Protein AF-A0A6V7LZ22-F1 (afdb_monomer)

Nearest PDB structures (foldseek):
  2e6o-assembly1_A  TM=7.171E-01  e=3.137E-02  Homo sapiens
  2gzk-assembly1_A  TM=8.064E-01  e=1.209E-01  unclassified
  2yrq-assembly1_A  TM=7.032E-01  e=3.325E-01  Homo sapiens
  4xz1-assembly1_A  TM=3.897E-01  e=7.918E+00  Homo sapiens

Secondary structure (DSSP, 8-state):
-----------PPPPHHHHHHHHHHHHHHHH-TTS-HHHHHHHHHHH--

Solvent-accessible surface area (backbone atoms only — not comparable to full-atom values): 3237 Å² total; per-residue (Å²): 131,98,74,82,83,79,65,88,71,76,78,73,81,71,51,75,66,52,56,52,43,52,57,56,42,52,58,47,39,73,77,36,72,87,56,52,72,67,60,46,50,56,52,49,56,70,71,60,125

Sequence (49 aa):
GMGDKKAAHVKRPMNAFMVWAQAARKKLAEQYPQLHNAELSKTLGKLWR

Organism: NCBI:txid1563983

Foldseek 3Di:
DDDDPPDVPPDDDDDPLRVVLVVQLVVVCVVCVVDDSVVSSVVSVVVPD

Radius of gyration: 14.64 Å; Cα contacts (8 Å, |Δi|>4): 17; chains: 1; bounding box: 24×29×34 Å

InterPro domains:
  IPR009071 High mobility group box domain [PF00505] (10-49)
  IPR009071 High mobility group box domain [PS50118] (10-49)
  IPR036910 High mobility group box domain superfamily [G3DSA:1.10.30.10] (7-49)
  IPR036910 High mobility group box domain superfamily [SSF47095] (5-49)
  IPR050917 SOX Transcription Factors [PTHR45803] (4-49)

Mean predicted aligned error: 8.08 Å

pLDDT: mean 84.04, std 14.56, range [39.19, 94.75]

Structure (mmCIF, N/CA/C/O backbone):
data_AF-A0A6V7LZ22-F1
#
_entry.id   AF-A0A6V7LZ22-F1
#
loop_
_atom_site.group_PDB
_atom_site.id
_atom_site.type_symbol
_atom_site.label_atom_id
_atom_site.label_alt_id
_atom_site.label_comp_id
_atom_site.label_asym_id
_atom_site.label_entity_id
_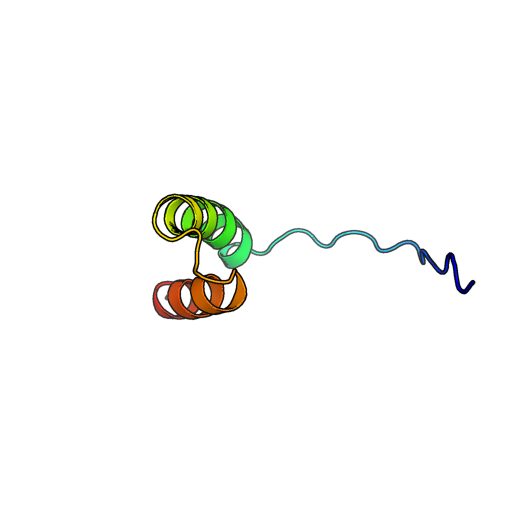atom_site.label_seq_id
_atom_site.pdbx_PDB_ins_code
_atom_site.Cartn_x
_atom_site.Cartn_y
_atom_site.Cartn_z
_atom_site.occupancy
_atom_site.B_iso_or_equiv
_atom_site.auth_seq_id
_atom_site.auth_comp_id
_atom_site.auth_asym_id
_atom_site.auth_atom_id
_atom_site.pdbx_PDB_model_num
ATOM 1 N N . GLY A 1 1 ? -11.051 21.382 -23.738 1.00 39.19 1 GLY A N 1
ATOM 2 C CA . GLY A 1 1 ? -10.925 20.210 -22.852 1.00 39.19 1 GLY A CA 1
ATOM 3 C C . GLY A 1 1 ? -9.733 19.406 -2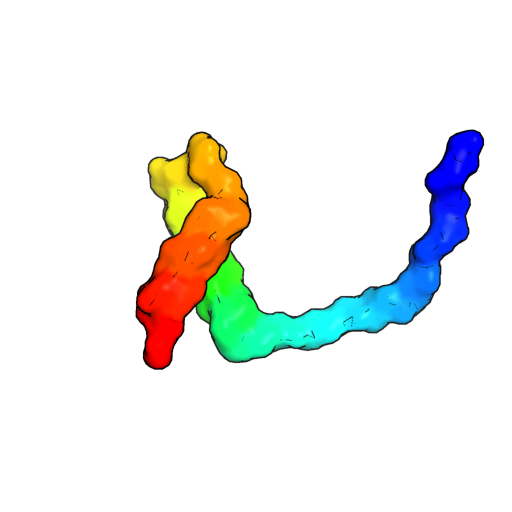3.305 1.00 39.19 1 GLY A C 1
ATOM 4 O O . GLY A 1 1 ? -9.717 18.985 -24.450 1.00 39.19 1 GLY A O 1
ATOM 5 N N . MET A 1 2 ? -8.703 19.294 -22.469 1.00 46.78 2 MET A N 1
ATOM 6 C CA . MET A 1 2 ? -7.450 18.620 -22.822 1.00 46.78 2 MET A CA 1
ATOM 7 C C . MET A 1 2 ? -7.605 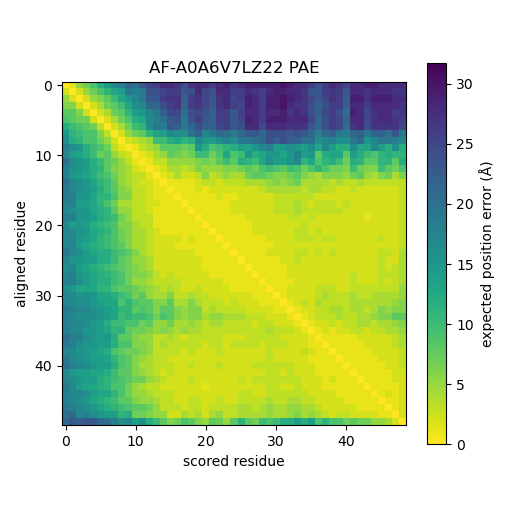17.113 -22.582 1.00 46.78 2 MET A C 1
ATOM 9 O O . MET A 1 2 ? -7.251 16.606 -21.520 1.00 46.78 2 MET A O 1
ATOM 13 N N . GLY A 1 3 ? -8.215 16.431 -23.547 1.00 57.72 3 GLY A N 1
ATOM 14 C CA . GLY A 1 3 ? -8.268 14.977 -23.620 1.00 57.72 3 GLY A CA 1
ATOM 15 C C . GLY A 1 3 ? -7.104 14.433 -24.446 1.00 57.72 3 G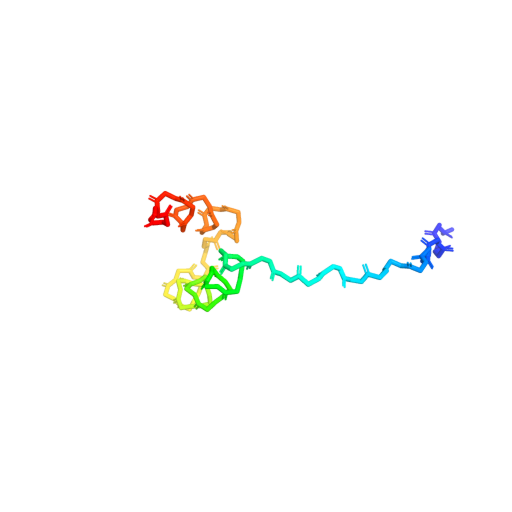LY A C 1
ATOM 16 O O . GLY A 1 3 ? -6.730 15.002 -25.466 1.00 57.72 3 GLY A O 1
ATOM 17 N N . ASP A 1 4 ? -6.565 13.309 -23.980 1.00 58.09 4 ASP A N 1
ATOM 18 C CA . ASP A 1 4 ? -5.968 12.271 -24.821 1.00 58.09 4 ASP A CA 1
ATOM 19 C C . ASP A 1 4 ? -4.562 12.511 -25.386 1.00 58.09 4 ASP A C 1
ATOM 21 O O . ASP A 1 4 ? -4.315 12.558 -26.587 1.00 58.09 4 ASP A O 1
ATOM 25 N N . LYS A 1 5 ? -3.577 12.456 -24.485 1.00 56.94 5 LYS A N 1
ATOM 26 C CA . LYS A 1 5 ? -2.266 11.865 -24.800 1.00 56.94 5 LYS A CA 1
ATOM 27 C C . LYS A 1 5 ? -2.100 10.558 -24.028 1.00 56.94 5 LYS A C 1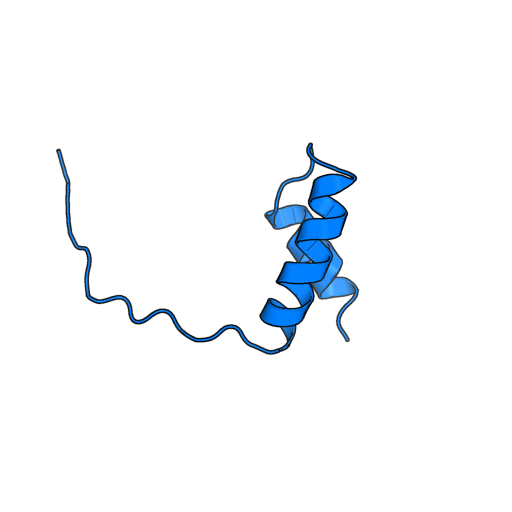
ATOM 29 O O . LYS A 1 5 ? -1.249 10.443 -23.150 1.00 56.94 5 LYS A O 1
ATOM 34 N N . LYS A 1 6 ? -2.922 9.550 -24.351 1.00 58.97 6 LYS A N 1
ATOM 35 C CA . LYS A 1 6 ? -2.639 8.150 -23.992 1.00 58.97 6 LYS A CA 1
ATOM 36 C C . LYS A 1 6 ? -1.494 7.644 -24.871 1.00 58.97 6 LYS A C 1
ATOM 38 O O . LYS A 1 6 ? -1.689 6.822 -25.759 1.00 58.97 6 LYS A O 1
ATOM 43 N N . ALA A 1 7 ? -0.293 8.168 -24.633 1.00 57.62 7 ALA A N 1
ATOM 44 C CA . ALA A 1 7 ? 0.925 7.508 -25.075 1.00 57.62 7 ALA A CA 1
ATOM 45 C C . ALA A 1 7 ? 0.856 6.058 -24.583 1.00 57.62 7 ALA A C 1
ATOM 47 O O . ALA A 1 7 ? 0.439 5.827 -23.446 1.00 57.62 7 ALA A O 1
ATOM 48 N N . ALA A 1 8 ? 1.184 5.108 -25.457 1.00 62.53 8 ALA A N 1
ATOM 49 C CA . ALA A 1 8 ? 1.128 3.668 -25.235 1.00 62.53 8 ALA A CA 1
ATOM 50 C C . ALA A 1 8 ? 1.948 3.259 -23.998 1.00 62.53 8 ALA A C 1
ATOM 52 O O . ALA A 1 8 ? 3.097 2.830 -24.086 1.00 62.53 8 ALA A O 1
ATOM 53 N N . HIS A 1 9 ? 1.370 3.443 -22.814 1.00 67.62 9 HIS A N 1
ATOM 54 C CA . HIS A 1 9 ? 2.036 3.194 -21.555 1.00 67.62 9 HIS A CA 1
ATOM 55 C C . HIS A 1 9 ? 1.928 1.698 -21.301 1.00 67.62 9 HIS A C 1
ATOM 57 O O . HIS A 1 9 ? 0.970 1.221 -20.689 1.00 67.62 9 HIS A O 1
ATOM 63 N N . VAL A 1 10 ? 2.896 0.943 -21.824 1.00 72.88 10 VAL A N 1
ATOM 64 C CA . VAL A 1 10 ? 3.066 -0.466 -21.471 1.00 72.88 10 VAL A CA 1
ATOM 65 C C . VAL A 1 10 ? 3.160 -0.518 -19.947 1.00 72.88 10 VAL A C 1
ATOM 67 O O . VAL A 1 10 ? 4.087 0.031 -19.344 1.00 72.88 10 VAL A O 1
ATOM 70 N N . LYS A 1 11 ? 2.138 -1.092 -19.300 1.00 73.31 11 LYS A N 1
ATOM 71 C CA . LYS A 1 11 ? 2.132 -1.256 -17.847 1.00 73.31 11 LYS A CA 1
ATOM 72 C C . LYS A 1 11 ? 3.290 -2.178 -17.501 1.00 73.31 11 LYS A C 1
ATOM 74 O O . LYS A 1 11 ? 3.304 -3.338 -17.900 1.00 73.31 11 LYS A O 1
ATOM 79 N N . ARG A 1 12 ? 4.274 -1.642 -16.780 1.00 82.88 12 ARG A N 1
ATOM 80 C CA . ARG A 1 12 ? 5.389 -2.443 -16.282 1.00 82.88 12 ARG A CA 1
ATOM 81 C C . ARG A 1 12 ? 4.842 -3.480 -15.295 1.00 82.88 12 ARG A C 1
ATOM 83 O O . ARG A 1 12 ? 3.942 -3.139 -14.520 1.00 82.88 12 ARG A O 1
ATOM 90 N N . PRO A 1 13 ? 5.355 -4.719 -15.312 1.00 86.88 13 PRO A N 1
ATOM 91 C CA . PRO A 1 13 ? 4.991 -5.699 -14.304 1.00 86.88 13 PRO A CA 1
ATOM 92 C C . PRO A 1 13 ? 5.386 -5.184 -12.916 1.00 86.88 13 PRO A C 1
ATOM 94 O O . PRO A 1 13 ? 6.375 -4.467 -12.750 1.00 86.88 13 PRO A O 1
ATOM 97 N N . MET A 1 14 ? 4.582 -5.532 -11.917 1.00 89.38 14 MET A N 1
ATOM 98 C CA . MET A 1 14 ? 4.853 -5.190 -10.525 1.00 89.38 14 MET A CA 1
ATOM 99 C C . MET A 1 14 ? 6.039 -6.012 -10.015 1.00 89.38 14 MET A C 1
ATOM 101 O O . MET A 1 14 ? 6.108 -7.215 -10.254 1.00 89.38 14 MET A O 1
ATOM 105 N N . ASN A 1 15 ? 6.970 -5.366 -9.309 1.00 93.25 15 ASN A N 1
ATOM 106 C CA . ASN A 1 15 ? 8.069 -6.072 -8.648 1.00 93.25 15 ASN A CA 1
ATOM 107 C C . ASN A 1 15 ? 7.550 -6.950 -7.487 1.00 93.25 15 ASN A C 1
ATOM 109 O O . ASN A 1 15 ? 6.400 -6.813 -7.065 1.00 93.25 15 ASN A O 1
ATOM 113 N N . ALA A 1 16 ? 8.403 -7.835 -6.954 1.00 92.06 16 ALA A N 1
ATOM 114 C CA . ALA A 1 16 ? 8.032 -8.772 -5.886 1.00 92.06 16 ALA A CA 1
ATOM 115 C C . ALA A 1 16 ? 7.401 -8.070 -4.668 1.00 92.06 16 ALA A C 1
ATOM 117 O O . ALA A 1 16 ? 6.375 -8.517 -4.156 1.00 92.06 16 ALA A O 1
ATOM 118 N N . PHE A 1 17 ? 7.954 -6.916 -4.276 1.00 91.50 17 PHE A N 1
ATOM 119 C CA . PHE A 1 17 ? 7.386 -6.085 -3.218 1.00 91.50 17 PHE A CA 1
ATOM 120 C C . PHE A 1 17 ? 5.974 -5.607 -3.560 1.00 91.50 17 PHE A C 1
ATOM 122 O O . PHE A 1 17 ? 5.078 -5.726 -2.736 1.00 91.50 17 PHE A O 1
ATOM 129 N N . MET A 1 18 ? 5.742 -5.085 -4.764 1.00 93.12 18 MET A N 1
ATOM 130 C CA . MET A 1 18 ? 4.439 -4.561 -5.171 1.00 93.12 18 MET A CA 1
ATOM 131 C C . MET A 1 18 ? 3.374 -5.654 -5.278 1.00 93.12 18 MET A C 1
ATOM 133 O O . MET A 1 18 ? 2.227 -5.403 -4.911 1.00 93.12 18 MET A O 1
ATOM 137 N N . VAL A 1 19 ? 3.745 -6.862 -5.712 1.00 93.12 19 VAL A N 1
ATOM 138 C CA . VAL A 1 19 ? 2.836 -8.021 -5.725 1.00 93.12 19 VAL A CA 1
ATOM 139 C C . VAL A 1 19 ? 2.407 -8.382 -4.300 1.00 93.12 19 VAL A C 1
ATOM 141 O O . VAL A 1 19 ? 1.212 -8.516 -4.030 1.00 93.12 19 VAL A O 1
ATOM 144 N N . TRP A 1 20 ? 3.357 -8.468 -3.366 1.00 93.88 20 TRP A N 1
ATOM 145 C CA . TRP A 1 20 ? 3.057 -8.726 -1.956 1.00 93.88 20 TRP A CA 1
ATOM 146 C C . TRP A 1 20 ? 2.257 -7.578 -1.312 1.00 93.88 20 TRP A C 1
ATOM 148 O O . TRP A 1 20 ? 1.210 -7.798 -0.691 1.00 93.88 20 TRP A O 1
ATOM 158 N N . ALA A 1 21 ? 2.699 -6.338 -1.522 1.00 94.69 21 ALA A N 1
ATOM 159 C CA . ALA A 1 21 ? 2.093 -5.140 -0.960 1.00 94.69 21 ALA A CA 1
ATOM 160 C C . ALA A 1 21 ? 0.662 -4.942 -1.463 1.00 94.69 21 ALA A C 1
ATOM 162 O O . ALA A 1 21 ? -0.172 -4.448 -0.712 1.00 94.69 21 ALA A O 1
ATOM 163 N N . GLN A 1 22 ? 0.328 -5.358 -2.688 1.00 93.25 22 GLN A N 1
ATOM 164 C CA . GLN A 1 22 ? -1.044 -5.298 -3.194 1.00 93.25 22 GLN A CA 1
ATOM 165 C C . GLN A 1 22 ? -2.011 -6.117 -2.327 1.00 93.25 22 GLN A C 1
ATOM 167 O O . GLN A 1 22 ? -3.070 -5.609 -1.949 1.00 93.25 22 GLN A O 1
ATOM 172 N N . ALA A 1 23 ? -1.651 -7.358 -1.992 1.00 93.44 23 ALA A N 1
ATOM 173 C CA . ALA A 1 23 ? -2.484 -8.226 -1.163 1.00 93.44 23 ALA A CA 1
ATOM 174 C C . ALA A 1 23 ? -2.549 -7.731 0.291 1.00 93.44 23 ALA A C 1
ATOM 176 O O . ALA A 1 23 ? -3.631 -7.668 0.878 1.00 93.44 23 ALA A O 1
ATOM 177 N N . ALA A 1 24 ? -1.410 -7.329 0.859 1.00 93.62 24 ALA A N 1
ATOM 178 C CA . ALA A 1 24 ? -1.341 -6.825 2.228 1.00 93.62 24 ALA A CA 1
ATOM 179 C C . ALA A 1 24 ? -2.095 -5.491 2.396 1.00 93.62 24 ALA A C 1
ATOM 181 O O . ALA A 1 24 ? -2.845 -5.310 3.355 1.00 93.62 24 ALA A O 1
ATOM 182 N N . ARG A 1 25 ? -1.983 -4.588 1.415 1.00 94.75 25 ARG A N 1
ATOM 183 C CA . ARG A 1 25 ? -2.709 -3.312 1.389 1.00 94.75 25 ARG A CA 1
ATOM 184 C C . ARG A 1 25 ? -4.210 -3.518 1.300 1.00 94.75 25 ARG A C 1
ATOM 186 O O . ARG A 1 25 ? -4.931 -2.811 1.987 1.00 94.75 25 ARG A O 1
ATOM 193 N N . LYS A 1 26 ? -4.680 -4.477 0.492 1.00 93.25 26 LYS A N 1
ATOM 194 C CA . LYS A 1 26 ? -6.113 -4.791 0.395 1.00 93.25 26 LYS A CA 1
ATOM 195 C C . LYS A 1 26 ? -6.686 -5.179 1.763 1.00 93.25 26 LYS A C 1
ATOM 197 O O . LYS A 1 26 ? -7.682 -4.603 2.177 1.00 93.25 26 LYS A O 1
ATOM 202 N N . LYS A 1 27 ? -6.000 -6.061 2.498 1.00 93.75 27 LYS A N 1
ATOM 203 C CA . LYS A 1 27 ? -6.406 -6.463 3.857 1.00 93.75 27 LYS A CA 1
ATOM 204 C C . LYS A 1 27 ? -6.442 -5.285 4.835 1.00 93.75 27 LYS A C 1
ATOM 206 O O . LYS A 1 27 ? -7.368 -5.173 5.629 1.00 93.75 27 LYS A O 1
ATOM 211 N N . LEU A 1 28 ? -5.446 -4.398 4.780 1.00 91.88 28 LEU A N 1
ATOM 212 C CA . LEU A 1 28 ? -5.410 -3.219 5.649 1.00 91.88 28 LEU A CA 1
ATOM 213 C C . LEU A 1 28 ? -6.470 -2.181 5.2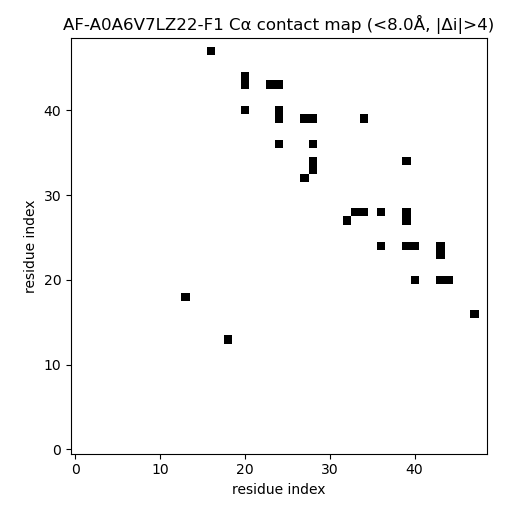74 1.00 91.88 28 LEU A C 1
ATOM 215 O O . LEU A 1 28 ? -7.024 -1.551 6.162 1.00 91.88 28 LEU A O 1
ATOM 219 N N . ALA A 1 29 ? -6.775 -2.016 3.988 1.00 92.00 29 ALA A N 1
ATOM 220 C CA . ALA A 1 29 ? -7.819 -1.104 3.529 1.00 92.00 29 ALA A CA 1
ATOM 221 C C . ALA A 1 29 ? -9.225 -1.576 3.940 1.00 92.00 29 ALA A C 1
ATOM 223 O O . ALA A 1 29 ? -10.093 -0.747 4.185 1.00 92.00 29 ALA A O 1
ATOM 224 N N . GLU A 1 30 ? -9.443 -2.890 4.055 1.00 92.12 30 GLU A N 1
ATOM 225 C CA . GLU A 1 30 ? -10.685 -3.457 4.597 1.00 92.12 30 GLU A CA 1
ATOM 226 C C . GLU A 1 30 ? -10.841 -3.166 6.101 1.00 92.12 30 GLU A C 1
ATOM 228 O O . G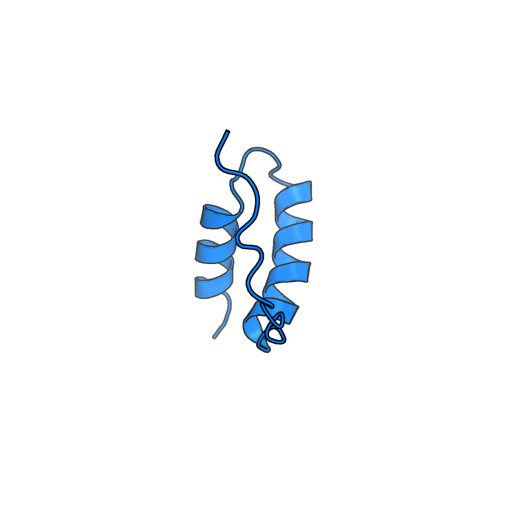LU A 1 30 ? -11.945 -2.887 6.558 1.00 92.12 30 GLU A O 1
ATOM 233 N N . GLN A 1 31 ? -9.744 -3.186 6.866 1.00 92.25 31 GLN A N 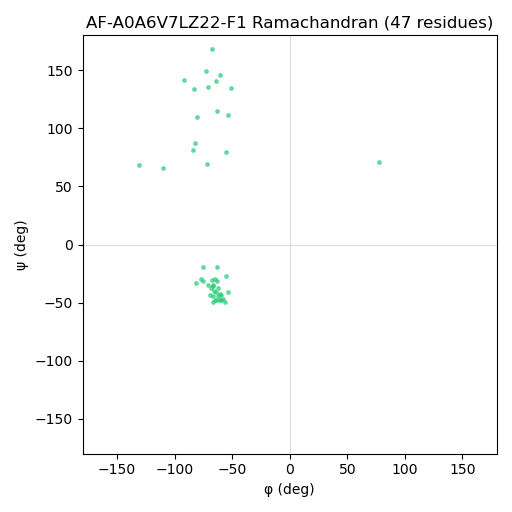1
ATOM 234 C CA . GLN A 1 31 ? -9.758 -2.897 8.309 1.00 92.25 31 GLN A CA 1
ATOM 235 C C . GLN A 1 31 ? -9.753 -1.396 8.624 1.00 92.25 31 GLN A C 1
ATOM 237 O O . GLN A 1 31 ? -10.332 -0.963 9.618 1.00 92.25 31 GLN A O 1
ATOM 242 N N . TYR A 1 32 ? -9.093 -0.605 7.781 1.00 89.88 32 TYR A N 1
ATOM 243 C CA . TYR A 1 32 ? -8.889 0.825 7.966 1.00 89.88 32 TYR A CA 1
ATOM 244 C C . TYR A 1 32 ? -9.265 1.595 6.690 1.00 89.88 32 TYR A C 1
ATOM 246 O O . TYR A 1 32 ? -8.386 2.156 6.027 1.00 89.88 32 TYR A O 1
ATOM 254 N N . PRO A 1 33 ? -10.559 1.648 6.325 1.00 89.38 33 PRO A N 1
ATOM 255 C CA . PRO A 1 33 ? -11.019 2.309 5.099 1.00 89.38 33 PRO A CA 1
ATOM 256 C C . PRO A 1 33 ? -10.750 3.823 5.075 1.00 89.38 33 PRO A C 1
ATOM 258 O O . PRO A 1 33 ? -10.726 4.434 4.010 1.00 89.38 33 PRO A O 1
ATOM 261 N N . GLN A 1 34 ? -10.515 4.435 6.237 1.00 91.44 34 GLN A N 1
ATOM 262 C CA . GLN A 1 34 ? -10.122 5.836 6.391 1.00 91.44 34 GLN A CA 1
ATOM 263 C C . GLN A 1 34 ? -8.657 6.108 6.023 1.00 91.44 34 GLN A C 1
ATOM 265 O O . GLN A 1 34 ? -8.284 7.260 5.795 1.00 91.44 34 GLN A O 1
ATOM 270 N N . LEU A 1 35 ? -7.807 5.075 6.003 1.00 90.38 35 LEU A N 1
ATOM 271 C CA . LEU A 1 35 ? -6.389 5.240 5.708 1.00 90.38 35 LEU A CA 1
ATOM 272 C C . LEU A 1 35 ? -6.152 5.287 4.202 1.00 90.38 35 LEU A C 1
ATOM 274 O O . LEU A 1 35 ? -6.625 4.450 3.434 1.00 90.38 35 LEU A O 1
ATOM 278 N N . HIS A 1 36 ? -5.345 6.255 3.778 1.00 92.12 36 HIS A N 1
ATOM 279 C CA . HIS A 1 36 ? -4.965 6.374 2.383 1.00 92.12 36 HIS A CA 1
ATOM 280 C C . HIS A 1 36 ? -3.976 5.278 1.972 1.00 92.12 36 HIS A C 1
ATOM 282 O O . HIS A 1 36 ? -3.105 4.845 2.730 1.00 92.12 36 HIS A O 1
ATOM 288 N N . ASN A 1 37 ? -4.045 4.880 0.699 1.00 88.50 37 ASN A N 1
ATOM 289 C CA . ASN A 1 37 ? -3.119 3.904 0.119 1.00 88.50 37 ASN A CA 1
ATOM 290 C C . ASN A 1 37 ? -1.640 4.313 0.270 1.00 88.50 37 ASN A C 1
ATOM 292 O O . ASN A 1 37 ? -0.770 3.441 0.304 1.00 88.50 37 ASN A O 1
ATOM 296 N N . ALA A 1 38 ? -1.354 5.617 0.353 1.00 91.56 38 ALA A N 1
ATOM 297 C CA . ALA A 1 38 ? -0.016 6.150 0.580 1.00 91.56 38 ALA A CA 1
ATOM 298 C C . ALA A 1 38 ? 0.517 5.790 1.979 1.00 91.56 38 ALA A C 1
ATOM 300 O O . ALA A 1 38 ? 1.616 5.238 2.073 1.00 91.56 38 ALA A O 1
ATOM 301 N N . GLU A 1 39 ? -0.261 6.020 3.045 1.00 92.38 39 GLU A N 1
ATOM 302 C CA . GLU A 1 39 ? 0.058 5.561 4.406 1.00 92.38 39 GLU A CA 1
ATOM 303 C C . GLU A 1 39 ? 0.270 4.048 4.456 1.00 92.38 39 GLU A C 1
ATOM 305 O O . GLU A 1 39 ? 1.292 3.583 4.963 1.00 92.38 39 GLU A O 1
ATOM 310 N N . LEU A 1 40 ? -0.661 3.277 3.886 1.00 92.06 40 LEU A N 1
ATOM 311 C CA . LEU A 1 40 ? -0.575 1.816 3.907 1.00 92.06 40 LEU A CA 1
ATOM 312 C C . LEU A 1 40 ? 0.704 1.327 3.218 1.00 92.06 40 LEU A C 1
ATOM 314 O O . LEU A 1 40 ? 1.413 0.480 3.754 1.00 92.06 40 LEU A O 1
ATOM 318 N N . SER A 1 41 ? 1.055 1.908 2.067 1.00 91.88 41 SER A N 1
ATOM 319 C CA . SER A 1 41 ? 2.271 1.540 1.329 1.00 91.88 41 SER A CA 1
ATOM 320 C C . SER A 1 41 ? 3.550 1.905 2.093 1.00 91.88 41 SER A C 1
ATOM 322 O O . SER A 1 41 ? 4.508 1.134 2.058 1.00 91.88 41 SER A O 1
ATOM 324 N N . LYS A 1 42 ? 3.568 3.029 2.830 1.00 92.81 42 LYS A N 1
ATOM 325 C CA . LYS A 1 42 ? 4.694 3.392 3.713 1.00 92.81 42 LYS A CA 1
ATOM 326 C C . LYS A 1 42 ? 4.886 2.361 4.824 1.00 92.81 42 LYS A C 1
ATOM 328 O O . LYS A 1 42 ? 6.016 1.962 5.092 1.00 92.81 42 LYS A O 1
ATOM 333 N N . THR A 1 43 ? 3.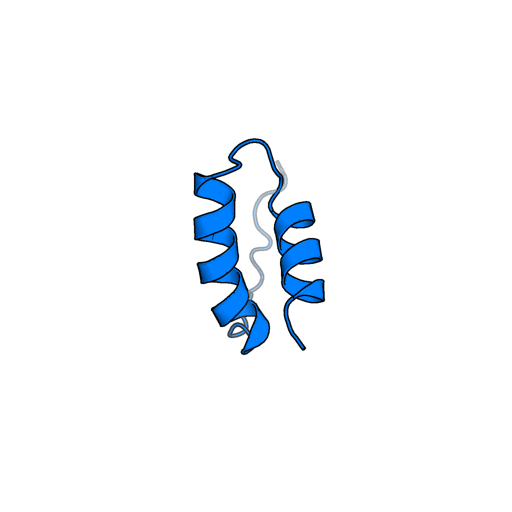802 1.923 5.461 1.00 91.94 43 THR A N 1
ATOM 334 C CA . THR A 1 43 ? 3.860 0.913 6.528 1.00 91.94 43 THR A CA 1
ATOM 335 C C . THR A 1 43 ? 4.293 -0.448 5.989 1.00 91.94 43 THR A C 1
ATOM 337 O O . THR A 1 43 ? 5.183 -1.077 6.555 1.00 91.94 43 THR A O 1
ATOM 340 N N . LEU A 1 44 ? 3.742 -0.870 4.849 1.00 94.25 44 LEU A N 1
ATOM 341 C CA . LEU A 1 44 ? 4.125 -2.118 4.183 1.00 94.25 44 LEU A CA 1
ATOM 342 C C . LEU A 1 44 ? 5.592 -2.117 3.741 1.00 94.25 44 LEU A C 1
ATOM 344 O O . LEU A 1 44 ? 6.264 -3.132 3.884 1.00 94.25 44 LEU A O 1
ATOM 348 N N . GLY A 1 45 ? 6.112 -0.978 3.276 1.00 94.06 45 GLY A N 1
ATOM 349 C CA . GLY A 1 45 ? 7.530 -0.826 2.939 1.00 94.06 45 GLY A CA 1
ATOM 350 C C . GLY A 1 45 ? 8.469 -0.950 4.143 1.00 94.06 45 GLY A C 1
ATOM 351 O O . GLY A 1 45 ? 9.588 -1.414 3.980 1.00 94.06 45 GLY A O 1
ATOM 352 N N . LYS A 1 46 ? 8.020 -0.583 5.353 1.00 93.44 46 LYS A N 1
ATOM 353 C CA . LYS A 1 46 ? 8.784 -0.816 6.595 1.00 93.44 46 LYS A CA 1
ATOM 354 C C . LYS A 1 46 ? 8.745 -2.278 7.045 1.00 93.44 46 LYS A C 1
ATOM 356 O O . LYS A 1 46 ? 9.691 -2.735 7.675 1.00 93.44 46 LYS A O 1
ATOM 361 N N . LEU A 1 47 ? 7.643 -2.976 6.765 1.00 91.50 47 LEU A N 1
ATOM 362 C CA . LEU A 1 47 ? 7.451 -4.383 7.127 1.00 91.50 47 LEU A CA 1
ATOM 363 C C . LEU A 1 47 ? 8.219 -5.330 6.189 1.00 91.50 47 LEU A C 1
ATOM 365 O O . LEU A 1 47 ? 8.618 -6.416 6.596 1.00 91.50 47 LEU A O 1
ATOM 369 N N . TRP A 1 48 ? 8.406 -4.919 4.935 1.00 86.44 48 TRP A N 1
ATOM 370 C CA . TRP A 1 48 ? 9.143 -5.660 3.919 1.00 86.44 48 TRP A CA 1
ATOM 371 C C . TRP A 1 48 ? 10.656 -5.451 4.080 1.00 86.44 48 TRP A C 1
ATOM 373 O O . TRP A 1 48 ? 11.168 -4.363 3.812 1.00 86.44 48 TRP A O 1
ATOM 383 N N . ARG A 1 49 ? 11.368 -6.492 4.512 1.00 71.25 49 ARG A N 1
ATOM 384 C CA . ARG A 1 49 ? 12.833 -6.571 4.569 1.00 71.25 49 ARG A CA 1
ATOM 385 C C . ARG A 1 49 ? 13.300 -7.881 3.961 1.00 71.25 49 ARG A C 1
ATOM 387 O O . ARG A 1 49 ? 12.589 -8.888 4.170 1.00 71.25 49 ARG A O 1
#